Protein AF-A0A453E4U7-F1 (afdb_monomer_lite)

Organism: Aegilops tauschii subsp. strangulata (NCBI:txid200361)

Radius of gyration: 27.72 Å; chains: 1; bounding box: 58×84×69 Å

Foldseek 3Di:
DDDPPDQWDWDWDQDPVVRDIDIDIAGHPDPDDDADQLDWDDADQKIWRDRLQWWIWIWNSPDPHTHIDIFTDAPPRHHDPPVCVPNSNVAWDWDADPRWIKIKGQDCCADPVRAGKIWIWTQPDDPPVDSHIDTPDMDGPVRCCPDPVNVVVVVVPDDPPPDDDDDDDDDDDDDDDDDDD

pLDDT: mean 82.56, std 18.84, range [32.97, 98.5]

Secondary structure (DSSP, 8-state):
-BPTTSSEEEEEEEETTTTEEEEEEEE-S--SSPPP--EEEEETTEEEEEETTTEEEEE-SSSSSPPPEEEEPSTTTPPPTTTTTTTGGGTEEEEEETTEEEEEE-TT-B-TTS-BEEEEEEESS-TTT---EEEEEEEEHHHHHHSHHHHHHHHHSS-------------PPPP------

Structure (mmCIF, N/CA/C/O backbone):
data_AF-A0A453E4U7-F1
#
_entry.id   AF-A0A453E4U7-F1
#
loop_
_atom_site.group_PDB
_atom_site.id
_atom_site.type_symbol
_atom_site.label_atom_id
_atom_site.label_alt_id
_atom_site.label_comp_id
_atom_site.label_asym_id
_atom_site.label_entity_id
_atom_site.label_seq_id
_atom_site.pdbx_PDB_ins_code
_atom_site.Cartn_x
_atom_site.Cartn_y
_atom_site.Cartn_z
_atom_site.occupancy
_atom_site.B_iso_or_equiv
_atom_site.auth_seq_id
_atom_site.auth_comp_id
_atom_site.auth_asym_id
_atom_site.auth_atom_id
_atom_site.pdbx_PDB_model_num
ATOM 1 N N . GLN A 1 1 ? 13.905 -4.293 -7.514 1.00 67.50 1 GLN A N 1
ATOM 2 C CA . GLN A 1 1 ? 14.847 -4.349 -6.377 1.00 67.50 1 GLN A CA 1
ATOM 3 C C . GLN A 1 1 ? 15.686 -3.077 -6.357 1.00 67.50 1 GLN A C 1
ATOM 5 O O . GLN A 1 1 ? 16.273 -2.769 -7.389 1.00 67.50 1 GLN A O 1
ATOM 10 N N . PRO A 1 2 ? 15.716 -2.316 -5.252 1.00 67.75 2 PRO A N 1
ATOM 11 C CA . PRO A 1 2 ? 16.584 -1.143 -5.115 1.00 67.75 2 PRO A CA 1
ATOM 12 C C . PRO A 1 2 ? 18.066 -1.539 -5.116 1.00 67.75 2 PRO A C 1
ATOM 14 O O . PRO A 1 2 ? 18.415 -2.578 -4.555 1.00 67.75 2 PRO A O 1
ATOM 17 N N . VAL A 1 3 ? 18.933 -0.708 -5.698 1.00 65.56 3 VAL A N 1
ATOM 18 C CA . VAL A 1 3 ? 20.393 -0.866 -5.608 1.00 65.56 3 VAL A CA 1
ATOM 19 C C . VAL A 1 3 ? 20.892 -0.064 -4.404 1.00 65.56 3 VAL A C 1
ATOM 21 O O . VAL A 1 3 ? 20.623 1.131 -4.288 1.00 65.56 3 VAL A O 1
ATOM 24 N N . PHE A 1 4 ? 21.587 -0.720 -3.470 1.00 61.44 4 PHE A N 1
ATOM 25 C CA . PHE A 1 4 ? 22.035 -0.078 -2.230 1.00 61.44 4 PHE A CA 1
ATOM 26 C C . PHE A 1 4 ? 22.972 1.106 -2.523 1.00 61.44 4 PHE A C 1
ATOM 28 O O . PHE A 1 4 ? 23.940 0.960 -3.264 1.00 61.44 4 PHE A O 1
ATOM 35 N N . GLY A 1 5 ? 22.683 2.276 -1.941 1.00 62.59 5 GLY A N 1
ATOM 36 C CA . GLY A 1 5 ? 23.484 3.494 -2.130 1.00 62.59 5 GLY A CA 1
ATOM 37 C C . GLY A 1 5 ? 23.303 4.197 -3.483 1.00 62.59 5 GLY A C 1
ATOM 38 O O . GLY A 1 5 ? 24.090 5.081 -3.805 1.00 62.59 5 GLY A O 1
ATOM 39 N N . SER A 1 6 ? 22.290 3.825 -4.271 1.00 69.94 6 SER A N 1
ATOM 40 C CA . SER A 1 6 ? 22.009 4.398 -5.591 1.00 69.94 6 SER A CA 1
ATOM 41 C C . SER A 1 6 ? 20.571 4.917 -5.687 1.00 69.94 6 SER A C 1
ATOM 43 O O . SER A 1 6 ? 19.671 4.454 -4.988 1.00 69.94 6 SER A O 1
ATOM 45 N N . ASP A 1 7 ? 20.347 5.861 -6.600 1.00 78.94 7 ASP A N 1
ATOM 46 C CA . ASP A 1 7 ? 19.025 6.294 -7.056 1.00 78.94 7 ASP A CA 1
ATOM 47 C C . ASP A 1 7 ? 18.423 5.328 -8.091 1.00 78.94 7 ASP A C 1
ATOM 49 O O . ASP A 1 7 ? 17.488 5.701 -8.793 1.00 78.94 7 ASP A O 1
ATOM 53 N N . LYS A 1 8 ? 18.964 4.114 -8.248 1.00 84.50 8 LYS A N 1
ATOM 54 C CA . LYS A 1 8 ? 18.514 3.125 -9.232 1.00 84.50 8 LYS A CA 1
ATOM 55 C C . LYS A 1 8 ? 17.892 1.900 -8.580 1.00 84.50 8 LYS A C 1
ATOM 57 O O . LYS A 1 8 ? 18.242 1.475 -7.479 1.00 84.50 8 LYS A O 1
ATOM 62 N N . ALA A 1 9 ? 16.968 1.297 -9.310 1.00 87.50 9 ALA A N 1
ATOM 63 C CA . ALA A 1 9 ? 16.397 -0.003 -9.023 1.00 87.50 9 ALA A CA 1
ATOM 64 C C . ALA A 1 9 ? 16.375 -0.843 -10.300 1.00 87.50 9 ALA A C 1
ATOM 66 O O . ALA A 1 9 ? 16.361 -0.320 -11.411 1.00 87.50 9 ALA A O 1
ATOM 67 N N . VAL A 1 10 ? 16.341 -2.160 -10.133 1.00 88.69 10 VAL A N 1
ATOM 68 C CA . VAL A 1 10 ? 16.131 -3.105 -11.230 1.00 88.69 10 VAL A CA 1
ATOM 69 C C . VAL A 1 10 ? 14.681 -3.569 -11.212 1.00 88.69 10 VAL A C 1
ATOM 71 O O . VAL A 1 10 ? 14.207 -4.110 -10.205 1.00 88.69 10 VAL A O 1
ATOM 74 N N . LEU A 1 11 ? 13.977 -3.361 -12.320 1.00 90.69 11 LEU A N 1
ATOM 75 C CA . LEU A 1 11 ? 12.683 -3.968 -12.599 1.00 90.69 11 LEU A CA 1
ATOM 76 C C . LEU A 1 11 ? 12.914 -5.274 -13.366 1.00 90.69 11 LEU A C 1
ATOM 78 O O . LEU A 1 11 ? 13.467 -5.255 -14.465 1.00 90.69 11 LEU A O 1
ATOM 82 N N . LEU A 1 12 ? 12.495 -6.398 -12.783 1.00 90.25 12 LEU A N 1
ATOM 83 C CA . LEU A 1 12 ? 12.506 -7.701 -13.445 1.00 90.25 12 LEU A CA 1
ATOM 84 C C . LEU A 1 12 ? 11.133 -7.961 -14.063 1.00 90.25 12 LEU A C 1
ATOM 86 O O . LEU A 1 12 ? 10.115 -7.833 -13.381 1.00 90.25 12 LEU A O 1
ATOM 90 N N . ARG A 1 13 ? 11.116 -8.348 -15.339 1.00 89.06 13 ARG A N 1
ATOM 91 C CA . ARG A 1 13 ? 9.903 -8.708 -16.080 1.00 89.06 13 ARG A CA 1
ATOM 92 C C . ARG A 1 13 ? 10.122 -10.022 -16.803 1.00 89.06 13 ARG A C 1
ATOM 94 O O . ARG A 1 13 ? 11.119 -10.173 -17.498 1.00 89.06 13 ARG A O 1
ATOM 101 N N . PHE A 1 14 ? 9.187 -10.950 -16.678 1.00 88.56 14 PHE A N 1
ATOM 102 C CA . PHE A 1 14 ? 9.204 -12.143 -17.512 1.00 88.56 14 PHE A CA 1
ATOM 103 C C . PHE A 1 14 ? 8.645 -11.798 -18.896 1.00 88.56 14 PHE A C 1
ATOM 105 O O . PHE A 1 14 ? 7.530 -11.282 -18.996 1.00 88.56 14 PHE A O 1
ATOM 112 N N . SER A 1 15 ? 9.414 -12.054 -19.953 1.00 86.81 15 SER A N 1
ATOM 113 C CA . SER A 1 15 ? 8.964 -11.885 -21.334 1.00 86.81 15 SER A CA 1
ATOM 114 C C . SER A 1 15 ? 8.551 -13.234 -21.900 1.00 86.81 15 SER A C 1
ATOM 116 O O . SER A 1 15 ? 9.387 -14.102 -22.132 1.00 86.81 15 SER A O 1
ATOM 118 N N . SER A 1 16 ? 7.257 -13.402 -22.167 1.00 88.81 16 SER A N 1
ATOM 119 C CA . SER A 1 16 ? 6.733 -14.618 -22.793 1.00 88.81 16 SER A CA 1
ATOM 120 C C . SER A 1 16 ? 7.174 -14.784 -24.249 1.00 88.81 16 SER A C 1
ATOM 122 O O . SER A 1 16 ? 7.221 -15.910 -24.728 1.00 88.81 16 SER A O 1
ATOM 124 N N . GLN A 1 17 ? 7.525 -13.692 -24.942 1.00 90.25 17 GLN A N 1
ATOM 125 C CA . GLN A 1 17 ? 7.991 -13.733 -26.333 1.00 90.25 17 GLN A CA 1
ATOM 126 C C . GLN A 1 17 ? 9.348 -14.433 -26.464 1.00 90.25 17 GLN A C 1
ATOM 128 O O . GLN A 1 17 ? 9.559 -15.179 -27.414 1.00 90.25 17 GLN A O 1
ATOM 133 N N . VAL A 1 18 ? 10.261 -14.176 -25.523 1.00 89.94 18 VAL A N 1
ATOM 134 C CA . VAL A 1 18 ? 11.603 -14.785 -25.512 1.00 89.94 18 VAL A CA 1
ATOM 135 C C . VAL A 1 18 ? 11.735 -15.919 -24.492 1.00 89.94 18 VAL A C 1
ATOM 137 O O . VAL A 1 18 ? 12.689 -16.679 -24.559 1.00 89.94 18 VAL A O 1
ATOM 140 N N . GLY A 1 19 ? 10.776 -16.068 -23.572 1.00 93.25 19 GLY A N 1
ATOM 141 C CA . GLY A 1 19 ? 10.789 -17.097 -22.528 1.00 93.25 19 GLY A CA 1
ATOM 142 C C . GLY A 1 19 ? 11.758 -16.815 -21.374 1.00 93.25 19 GLY A C 1
ATOM 143 O O . GLY A 1 19 ? 12.103 -17.733 -20.635 1.00 93.25 19 GLY A O 1
ATOM 144 N N . GLU A 1 20 ? 12.196 -15.566 -21.201 1.00 94.31 20 GLU A N 1
ATOM 145 C CA . GLU A 1 20 ? 13.269 -15.191 -20.274 1.00 94.31 20 GLU A CA 1
ATOM 146 C C . GLU A 1 20 ? 12.886 -14.031 -19.347 1.00 94.31 20 GLU A C 1
ATOM 148 O O . GLU A 1 20 ? 12.003 -13.216 -19.633 1.00 94.31 20 GLU A O 1
ATOM 153 N N . TRP A 1 21 ? 13.596 -13.931 -18.220 1.00 92.62 21 TRP A N 1
ATOM 154 C CA . TRP A 1 21 ? 13.539 -12.767 -17.340 1.00 92.62 21 TRP A CA 1
ATOM 155 C C . TRP A 1 21 ? 14.403 -11.638 -17.898 1.00 92.62 21 TRP A C 1
ATOM 157 O O . TRP A 1 21 ? 15.624 -11.741 -17.967 1.00 92.62 21 TRP A O 1
ATOM 167 N N . VAL A 1 22 ? 13.767 -10.522 -18.229 1.00 90.62 22 VAL A N 1
ATOM 168 C CA . VAL A 1 22 ? 14.418 -9.303 -18.703 1.00 90.62 22 VAL A CA 1
ATOM 169 C C . VAL A 1 22 ? 14.551 -8.324 -17.542 1.00 90.62 22 VAL A C 1
ATOM 171 O O . VAL A 1 22 ? 13.592 -8.056 -16.813 1.00 90.62 22 VAL A O 1
ATOM 174 N N . SER A 1 23 ? 15.749 -7.768 -17.379 1.00 90.81 23 SER A N 1
ATOM 175 C CA . SER A 1 23 ? 16.041 -6.749 -16.371 1.00 90.81 23 SER A CA 1
ATOM 176 C C . SER A 1 23 ? 16.094 -5.366 -17.007 1.00 90.81 23 SER A C 1
ATOM 178 O O . SER A 1 23 ? 16.746 -5.177 -18.032 1.00 90.81 23 SER A O 1
ATOM 180 N N . LYS A 1 24 ? 15.451 -4.382 -16.376 1.00 89.12 24 LYS A N 1
ATOM 181 C CA . LYS A 1 24 ? 15.548 -2.972 -16.765 1.00 89.12 24 LYS A CA 1
ATOM 182 C C . LYS A 1 24 ? 15.955 -2.115 -15.571 1.00 89.12 24 LYS A C 1
ATOM 184 O O . LYS A 1 24 ? 15.354 -2.208 -14.502 1.00 89.12 24 LYS A O 1
ATOM 189 N N . SER A 1 25 ? 16.973 -1.279 -15.761 1.00 89.81 25 SER A N 1
ATOM 190 C CA . SER A 1 25 ? 17.350 -0.256 -14.784 1.00 89.81 25 SER A CA 1
ATOM 191 C C . SER A 1 25 ? 16.350 0.895 -14.839 1.00 89.81 25 SER A C 1
ATOM 193 O O . SER A 1 25 ? 16.016 1.373 -15.923 1.00 89.81 25 SER A O 1
ATOM 195 N N . VAL A 1 26 ? 15.861 1.320 -13.679 1.00 90.00 26 VAL A N 1
ATOM 196 C CA . VAL A 1 26 ? 14.892 2.408 -13.519 1.00 90.00 26 VAL A CA 1
ATOM 197 C C . VAL A 1 26 ? 15.332 3.331 -12.389 1.00 90.00 26 VAL A C 1
ATOM 199 O O . VAL A 1 26 ? 15.981 2.900 -11.433 1.00 90.00 26 VAL A O 1
ATOM 202 N N . THR A 1 27 ? 14.972 4.610 -12.475 1.00 89.06 27 THR A N 1
ATOM 203 C CA . THR A 1 27 ? 15.202 5.555 -11.376 1.00 89.06 27 THR A CA 1
ATOM 204 C C . THR A 1 27 ? 14.283 5.213 -10.206 1.00 89.06 27 THR A C 1
ATOM 206 O O . THR A 1 27 ? 13.077 5.039 -10.367 1.00 89.06 27 THR A O 1
ATOM 209 N N . TYR A 1 28 ? 14.864 5.097 -9.021 1.00 85.44 28 TYR A N 1
ATOM 210 C CA . TYR A 1 28 ? 14.214 4.719 -7.785 1.00 85.44 28 TYR A CA 1
ATOM 211 C C . TYR A 1 28 ? 13.849 5.967 -6.969 1.00 85.44 28 TYR A C 1
ATOM 213 O O . TYR A 1 28 ? 14.735 6.709 -6.546 1.00 85.44 28 TYR A O 1
ATOM 221 N N . PRO A 1 29 ? 12.555 6.211 -6.696 1.00 81.00 29 PRO A N 1
ATOM 222 C CA . PRO A 1 29 ? 12.095 7.467 -6.107 1.00 81.00 29 PRO A CA 1
ATOM 223 C C . PRO A 1 29 ? 12.327 7.557 -4.587 1.00 81.00 29 PRO A C 1
ATOM 225 O O . PRO A 1 29 ? 11.938 8.546 -3.963 1.00 81.00 29 PRO A O 1
ATOM 228 N N . LEU A 1 30 ? 12.910 6.528 -3.956 1.00 70.50 30 LEU A N 1
ATOM 229 C CA . LEU A 1 30 ? 13.085 6.446 -2.504 1.00 70.50 30 LEU A CA 1
ATOM 230 C C . LEU A 1 30 ? 14.570 6.470 -2.119 1.00 70.50 30 LEU A C 1
ATOM 232 O O . LEU A 1 30 ? 15.219 5.434 -2.065 1.00 70.50 30 LEU A O 1
ATOM 236 N N . LEU A 1 31 ? 15.088 7.650 -1.772 1.00 63.06 31 LEU A N 1
ATOM 237 C CA . LEU A 1 31 ? 16.463 7.813 -1.266 1.00 63.06 31 LEU A CA 1
ATOM 238 C C . LEU A 1 31 ? 16.570 7.724 0.270 1.00 63.06 31 LEU A C 1
ATOM 240 O O . LEU A 1 31 ? 17.667 7.694 0.814 1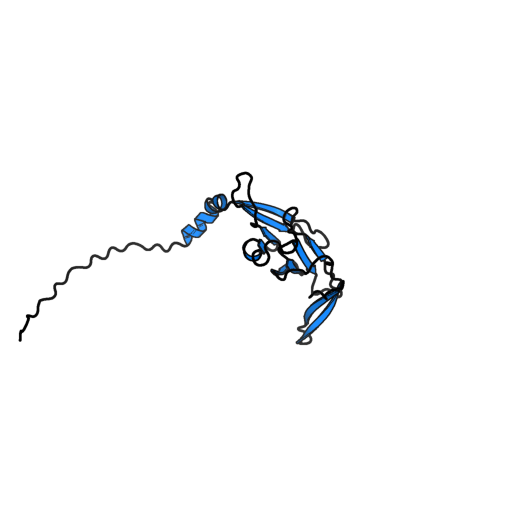.00 63.06 31 LEU A O 1
ATOM 244 N N . ALA A 1 32 ? 15.441 7.709 0.988 1.00 61.69 32 ALA A N 1
ATOM 245 C CA . ALA A 1 32 ? 15.424 7.976 2.430 1.00 61.69 32 ALA A CA 1
ATOM 246 C C . ALA A 1 32 ? 15.520 6.733 3.335 1.00 61.69 32 ALA A C 1
ATOM 248 O O . ALA A 1 32 ? 15.980 6.850 4.470 1.00 61.69 32 ALA A O 1
ATOM 249 N N . ARG A 1 33 ? 15.050 5.558 2.888 1.00 72.44 33 ARG A N 1
ATOM 250 C CA . ARG A 1 33 ? 15.114 4.300 3.656 1.00 72.44 33 ARG A CA 1
ATOM 251 C C . ARG A 1 33 ? 14.903 3.076 2.773 1.00 72.44 33 ARG A C 1
ATOM 253 O O . ARG A 1 33 ? 14.247 3.170 1.737 1.00 72.44 33 ARG A O 1
ATOM 260 N N . LEU A 1 34 ? 15.428 1.932 3.221 1.00 68.00 34 LEU A N 1
ATOM 261 C CA . LEU A 1 34 ? 15.100 0.626 2.647 1.00 68.00 34 LEU A CA 1
ATOM 262 C C . LEU A 1 34 ? 13.583 0.436 2.688 1.00 68.00 34 LEU A C 1
ATOM 264 O O . LEU A 1 34 ? 12.961 0.632 3.730 1.00 68.00 34 LEU A O 1
ATOM 268 N N . HIS A 1 35 ? 13.013 0.098 1.537 1.00 72.19 35 HIS A N 1
ATOM 269 C CA . HIS A 1 35 ? 11.598 -0.211 1.408 1.00 72.19 35 HIS A CA 1
ATOM 270 C C . HIS A 1 35 ? 11.358 -1.614 1.954 1.00 72.19 35 HIS A C 1
ATOM 272 O O . HIS A 1 35 ? 12.081 -2.550 1.590 1.00 72.19 35 HIS A O 1
ATOM 278 N N . ASN A 1 36 ? 10.383 -1.752 2.847 1.00 77.38 36 ASN A N 1
ATOM 279 C CA . ASN A 1 36 ? 9.995 -3.063 3.343 1.00 77.38 36 ASN A CA 1
ATOM 280 C C . ASN A 1 36 ? 9.383 -3.892 2.208 1.00 77.38 36 ASN A C 1
ATOM 282 O O . ASN A 1 36 ? 8.825 -3.366 1.245 1.00 77.38 36 ASN A O 1
ATOM 286 N N . HIS A 1 37 ? 9.526 -5.208 2.313 1.00 79.31 37 HIS A N 1
ATOM 287 C CA . HIS A 1 37 ? 8.984 -6.155 1.345 1.00 79.31 37 HIS A CA 1
ATOM 288 C C . HIS A 1 37 ? 7.640 -6.683 1.861 1.00 79.31 37 HIS A C 1
ATOM 290 O O . HIS A 1 37 ? 7.489 -7.886 2.047 1.00 79.31 37 HIS A O 1
ATOM 296 N N . ASP A 1 38 ? 6.687 -5.785 2.137 1.00 88.81 38 ASP A N 1
ATOM 297 C CA . ASP A 1 38 ? 5.407 -6.168 2.756 1.00 88.81 38 ASP A CA 1
ATOM 298 C C . ASP A 1 38 ? 4.419 -6.771 1.741 1.00 8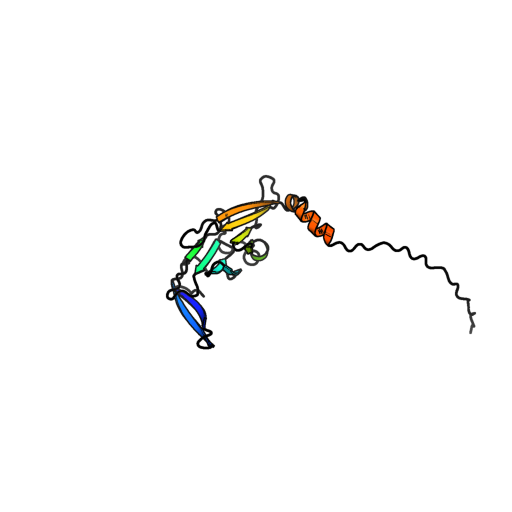8.81 38 ASP A C 1
ATOM 300 O O . ASP A 1 38 ? 3.404 -7.353 2.116 1.00 88.81 38 ASP A O 1
ATOM 304 N N . GLY A 1 39 ? 4.719 -6.663 0.445 1.00 91.00 39 GLY A N 1
ATOM 305 C CA . GLY A 1 39 ? 3.981 -7.338 -0.616 1.00 91.00 39 GLY A CA 1
ATOM 306 C C . GLY A 1 39 ? 4.010 -6.589 -1.941 1.00 91.00 39 GLY A C 1
ATOM 307 O O . GLY A 1 39 ? 4.585 -5.503 -2.064 1.00 91.00 39 GLY A O 1
ATOM 308 N N . VAL A 1 40 ? 3.373 -7.189 -2.947 1.00 94.06 40 VAL A N 1
ATOM 309 C CA . VAL A 1 40 ? 3.133 -6.572 -4.255 1.00 94.06 40 VAL A CA 1
ATOM 310 C C . VAL A 1 40 ? 1.693 -6.840 -4.671 1.00 94.06 40 VAL A C 1
ATOM 312 O O . VAL A 1 40 ? 1.243 -7.982 -4.599 1.00 94.06 40 VAL A O 1
ATOM 315 N N . VAL A 1 41 ? 0.985 -5.810 -5.132 1.00 95.38 41 VAL A N 1
ATOM 316 C CA . VAL A 1 41 ? -0.362 -5.949 -5.707 1.00 95.38 41 VAL A CA 1
ATOM 317 C C . VAL A 1 41 ? -0.405 -5.414 -7.136 1.00 95.38 41 VAL A C 1
ATOM 319 O O . VAL A 1 41 ? 0.354 -4.516 -7.501 1.00 95.38 41 VAL A O 1
ATOM 322 N N . SER A 1 42 ? -1.284 -5.984 -7.958 1.00 94.94 42 SER A N 1
ATOM 323 C CA . SER A 1 42 ? -1.561 -5.508 -9.315 1.00 94.94 42 SER A CA 1
ATOM 324 C C . SER A 1 42 ? -2.921 -4.825 -9.331 1.00 94.94 42 SER A C 1
ATOM 326 O O . SER A 1 42 ? -3.911 -5.407 -8.887 1.00 94.94 42 SER A O 1
ATOM 328 N N . CYS A 1 43 ? -2.968 -3.585 -9.806 1.00 94.75 43 CYS A N 1
ATOM 329 C CA . CYS A 1 43 ? -4.201 -2.812 -9.895 1.00 94.75 43 CYS A CA 1
ATOM 330 C C . CYS A 1 43 ? -4.074 -1.776 -11.007 1.00 94.75 43 CYS A C 1
ATOM 332 O O . CYS A 1 43 ? -3.064 -1.076 -11.080 1.00 94.75 43 CYS A O 1
ATOM 334 N N . TYR A 1 44 ? -5.109 -1.669 -11.845 1.00 91.69 44 TYR A N 1
ATOM 335 C CA . TYR A 1 44 ? -5.224 -0.641 -12.885 1.00 91.69 44 TYR A CA 1
ATOM 336 C C . TYR A 1 44 ? -4.010 -0.576 -13.836 1.00 91.69 44 TYR A C 1
ATOM 338 O O . TYR A 1 44 ? -3.430 0.479 -14.070 1.00 91.69 44 TYR A O 1
ATOM 346 N N . GLY A 1 45 ? -3.568 -1.739 -14.332 1.00 92.12 45 GLY A N 1
ATOM 347 C CA . GLY A 1 45 ? -2.424 -1.842 -15.250 1.00 92.12 45 GLY A CA 1
ATOM 348 C C . GLY A 1 45 ? -1.061 -1.550 -14.613 1.00 92.12 45 GLY A C 1
ATOM 349 O O . GLY A 1 45 ? -0.064 -1.457 -15.318 1.00 92.12 45 GLY A O 1
ATOM 350 N N . ARG A 1 46 ? -0.996 -1.410 -13.286 1.00 94.56 46 ARG A N 1
ATOM 351 C CA . ARG A 1 46 ? 0.223 -1.068 -12.552 1.00 94.56 46 ARG A CA 1
ATOM 352 C C . ARG A 1 46 ? 0.577 -2.127 -11.518 1.00 94.56 46 ARG A C 1
ATOM 354 O O . ARG A 1 46 ? -0.303 -2.759 -10.929 1.00 94.56 46 ARG A O 1
ATOM 361 N N . LEU A 1 47 ? 1.874 -2.264 -11.252 1.00 95.25 47 LEU A N 1
ATOM 362 C CA . LEU A 1 47 ? 2.375 -2.969 -10.072 1.00 95.25 47 LEU A CA 1
ATOM 363 C C . LEU A 1 47 ? 2.543 -1.990 -8.917 1.00 95.25 47 LEU A C 1
ATOM 365 O O . LEU A 1 47 ? 2.906 -0.833 -9.128 1.00 95.25 47 LEU A O 1
ATOM 369 N N . TRP A 1 48 ? 2.298 -2.468 -7.704 1.00 95.44 48 TRP A N 1
ATOM 370 C CA . TRP A 1 48 ? 2.358 -1.689 -6.474 1.00 95.44 48 TRP A CA 1
ATOM 371 C C . TRP A 1 48 ? 3.170 -2.453 -5.440 1.00 95.44 48 TRP A C 1
ATOM 373 O O . TRP A 1 48 ? 2.679 -3.411 -4.847 1.00 95.44 48 TRP A O 1
ATOM 383 N N . TRP A 1 49 ? 4.412 -2.037 -5.224 1.00 94.19 49 TRP A N 1
ATOM 384 C CA . TRP A 1 49 ? 5.238 -2.530 -4.129 1.00 94.19 49 TRP A CA 1
ATOM 385 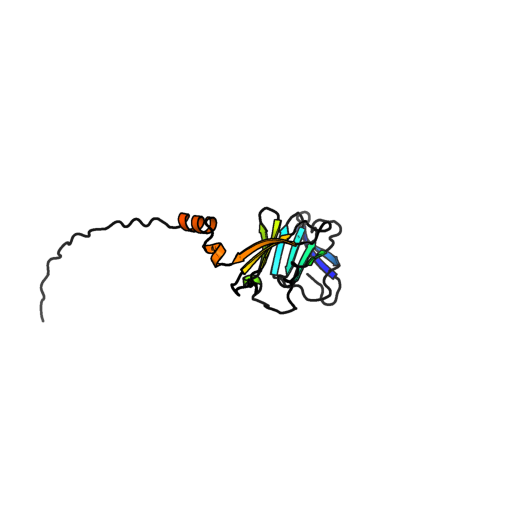C C . TRP A 1 49 ? 4.823 -1.819 -2.850 1.00 94.19 49 TRP A C 1
ATOM 387 O O . TRP A 1 49 ? 4.818 -0.587 -2.796 1.00 94.19 49 TRP A O 1
ATOM 397 N N . VAL A 1 50 ? 4.483 -2.596 -1.830 1.00 94.50 50 VAL A N 1
ATOM 398 C CA . VAL A 1 50 ? 3.897 -2.096 -0.588 1.00 94.50 50 VAL A CA 1
ATOM 399 C C . VAL A 1 50 ? 4.956 -2.029 0.503 1.00 94.50 50 VAL A C 1
ATOM 401 O O . VAL A 1 50 ? 5.648 -3.011 0.765 1.00 94.50 50 VAL A O 1
ATOM 404 N N . ASP A 1 51 ? 5.027 -0.878 1.166 1.00 93.12 51 ASP A N 1
ATOM 405 C CA . ASP A 1 51 ? 5.644 -0.719 2.475 1.00 93.12 51 ASP A CA 1
ATOM 406 C C . ASP A 1 51 ? 4.601 -0.124 3.435 1.00 93.12 51 ASP A C 1
ATOM 408 O O . ASP A 1 51 ? 4.307 1.081 3.441 1.00 93.12 51 ASP A O 1
ATOM 412 N N . LEU A 1 52 ? 4.047 -1.002 4.276 1.00 95.06 52 LEU A N 1
ATOM 413 C CA . LEU A 1 52 ? 2.954 -0.728 5.217 1.00 95.06 52 LEU A CA 1
ATOM 414 C C . LEU A 1 52 ? 3.333 0.307 6.281 1.00 95.06 52 LEU A C 1
ATOM 416 O O . LEU A 1 52 ? 2.477 0.780 7.038 1.00 95.06 52 LEU A O 1
ATOM 420 N N . SER A 1 53 ? 4.613 0.672 6.358 1.00 93.00 53 SER A N 1
ATOM 421 C CA . SER A 1 53 ? 5.081 1.680 7.292 1.00 93.00 53 SER A CA 1
ATOM 422 C C . SER A 1 53 ? 4.946 3.108 6.763 1.00 93.00 53 SER A C 1
ATOM 424 O O . SER A 1 53 ? 4.901 4.009 7.589 1.00 93.00 53 SER A O 1
ATOM 426 N N . TRP A 1 54 ? 4.894 3.385 5.451 1.00 91.69 54 TRP A N 1
ATOM 427 C CA . TRP A 1 54 ? 4.877 4.792 4.978 1.00 91.69 54 TRP A CA 1
ATOM 428 C C . TRP A 1 54 ? 4.498 5.070 3.528 1.00 91.69 54 TRP A C 1
ATOM 430 O O . TRP A 1 54 ? 4.131 6.214 3.233 1.00 91.69 54 TRP A O 1
ATOM 440 N N . SER A 1 55 ? 4.659 4.128 2.601 1.00 93.31 55 SER A N 1
ATOM 441 C CA . SER A 1 55 ? 4.398 4.416 1.191 1.00 93.31 55 SER A CA 1
ATOM 442 C C . SER A 1 55 ? 4.295 3.166 0.340 1.00 93.31 55 SER A C 1
ATOM 444 O O . SER A 1 55 ? 4.749 2.094 0.715 1.00 93.31 55 SER A O 1
ATOM 446 N N . LEU A 1 56 ? 3.749 3.354 -0.850 1.00 94.56 56 LEU A N 1
ATOM 447 C CA . LEU A 1 56 ? 3.798 2.408 -1.942 1.00 94.56 56 LEU A CA 1
ATOM 448 C C . LEU A 1 56 ? 4.705 2.975 -3.039 1.00 94.56 56 LEU A C 1
ATOM 450 O O . LEU A 1 56 ? 4.841 4.194 -3.197 1.00 94.56 56 LEU A O 1
ATOM 454 N N . VAL A 1 57 ? 5.292 2.086 -3.830 1.00 93.62 57 VAL A N 1
ATOM 455 C CA . VAL A 1 57 ? 5.941 2.426 -5.099 1.00 93.62 57 VAL A CA 1
ATOM 456 C C . VAL A 1 57 ? 5.159 1.761 -6.215 1.00 93.62 57 VAL A C 1
ATOM 458 O O . VAL A 1 57 ? 4.785 0.600 -6.088 1.00 93.62 57 VAL A O 1
ATOM 461 N N . THR A 1 58 ? 4.920 2.473 -7.311 1.00 94.75 58 THR A N 1
ATOM 462 C CA . THR A 1 58 ? 4.179 1.941 -8.453 1.00 94.75 58 THR A CA 1
ATOM 463 C C . THR A 1 58 ? 4.817 2.294 -9.785 1.00 94.75 58 THR A C 1
ATOM 465 O O . THR A 1 58 ? 5.461 3.331 -9.911 1.00 94.75 58 THR A O 1
ATOM 468 N N . CYS A 1 59 ? 4.628 1.443 -10.788 1.00 94.50 59 CYS A N 1
ATOM 469 C CA . CYS A 1 59 ? 4.848 1.780 -12.190 1.00 94.50 59 CYS A CA 1
ATOM 470 C C . CYS A 1 59 ? 3.910 0.971 -13.087 1.00 94.50 59 CYS A C 1
ATOM 472 O O . CYS A 1 59 ? 3.339 -0.037 -12.662 1.00 94.50 59 CYS A O 1
ATOM 474 N N . ASP A 1 60 ? 3.772 1.420 -14.333 1.00 93.62 60 ASP A N 1
ATOM 475 C CA . ASP A 1 60 ? 3.316 0.557 -15.419 1.00 93.62 60 ASP A CA 1
ATOM 476 C C . ASP A 1 60 ? 4.477 -0.389 -15.775 1.00 93.62 60 ASP A C 1
ATOM 478 O O . ASP A 1 60 ? 5.528 0.081 -16.229 1.00 93.62 60 ASP A O 1
ATOM 482 N N . PRO A 1 61 ? 4.346 -1.704 -15.526 1.00 90.75 61 PRO A N 1
ATOM 483 C CA . PRO A 1 61 ? 5.407 -2.643 -15.820 1.00 90.75 61 PRO A CA 1
ATOM 484 C C . PRO A 1 61 ? 5.538 -2.916 -17.317 1.00 90.75 61 PRO A C 1
ATOM 486 O O . PRO A 1 61 ? 6.519 -3.542 -17.677 1.00 90.75 61 PRO A O 1
ATOM 489 N N . PHE A 1 62 ? 4.612 -2.517 -18.188 1.00 87.38 62 PHE A N 1
ATOM 490 C CA . PHE A 1 62 ? 4.649 -2.798 -19.629 1.00 87.38 62 PHE A CA 1
ATOM 491 C C . PHE A 1 62 ? 5.084 -1.603 -20.474 1.00 87.38 62 PHE A C 1
ATOM 493 O O . PHE A 1 62 ? 5.449 -1.806 -21.628 1.00 87.38 62 PHE A O 1
ATOM 500 N N . ALA A 1 63 ? 5.137 -0.402 -19.897 1.00 90.81 63 ALA A N 1
ATOM 501 C CA . ALA A 1 63 ? 5.677 0.775 -20.565 1.00 90.81 63 ALA A CA 1
ATOM 502 C C . ALA A 1 63 ? 7.085 0.524 -21.139 1.00 90.81 63 ALA A C 1
ATOM 504 O O . ALA A 1 63 ? 7.918 -0.159 -20.524 1.00 90.81 63 ALA A O 1
ATOM 505 N N . ASP A 1 64 ? 7.364 1.128 -22.299 1.00 89.81 64 ASP A N 1
ATOM 506 C CA . ASP A 1 64 ? 8.702 1.119 -22.898 1.00 89.81 64 ASP A CA 1
ATOM 507 C C . ASP A 1 64 ? 9.715 1.737 -21.941 1.00 89.81 64 ASP A C 1
ATOM 509 O O . ASP A 1 64 ? 10.802 1.184 -21.762 1.00 89.81 64 ASP A O 1
ATOM 513 N N . ASP A 1 65 ? 9.327 2.817 -21.250 1.00 90.62 65 ASP A N 1
ATOM 514 C CA . ASP A 1 65 ? 10.084 3.437 -20.167 1.00 90.62 65 ASP A CA 1
ATOM 515 C C . ASP A 1 65 ? 9.314 3.489 -18.836 1.00 90.62 65 ASP A C 1
ATOM 517 O O . ASP A 1 65 ? 8.595 4.451 -18.561 1.00 90.62 65 ASP A O 1
ATOM 521 N N . PRO A 1 66 ? 9.428 2.443 -17.990 1.00 92.31 66 PRO A N 1
ATOM 522 C CA . PRO A 1 66 ? 8.737 2.392 -16.709 1.00 92.31 66 PRO A CA 1
ATOM 523 C C . PRO A 1 66 ? 9.246 3.461 -15.741 1.00 92.31 66 PRO A C 1
ATOM 525 O O . PRO A 1 66 ? 10.396 3.432 -15.298 1.00 92.31 66 PRO A O 1
ATOM 528 N N . VAL A 1 67 ? 8.347 4.355 -15.336 1.00 91.81 67 VAL A N 1
ATOM 529 C CA . VAL A 1 67 ? 8.616 5.371 -14.315 1.00 91.81 67 VAL A CA 1
ATOM 530 C C . VAL A 1 67 ? 8.084 4.894 -12.969 1.00 91.81 67 VAL A C 1
ATOM 532 O O . VAL A 1 67 ? 6.882 4.672 -12.810 1.00 91.81 67 VAL A O 1
ATOM 535 N N . LEU A 1 68 ? 8.975 4.749 -11.986 1.00 92.12 68 LEU A N 1
ATOM 536 C CA . LEU A 1 68 ? 8.587 4.466 -10.607 1.00 92.12 68 LEU A CA 1
ATOM 537 C C . LEU A 1 68 ? 8.082 5.745 -9.929 1.00 92.12 68 LEU A C 1
ATOM 539 O O . LEU A 1 68 ? 8.801 6.736 -9.811 1.00 92.12 68 LEU A O 1
ATOM 543 N N . THR A 1 69 ? 6.855 5.703 -9.427 1.00 92.44 69 THR A N 1
ATOM 544 C CA . THR A 1 69 ? 6.222 6.781 -8.665 1.00 92.44 69 THR A CA 1
ATOM 545 C C . THR A 1 69 ? 6.006 6.336 -7.228 1.00 92.44 69 THR A C 1
ATOM 547 O O . THR A 1 69 ? 5.519 5.238 -6.968 1.00 92.44 69 THR A O 1
ATOM 550 N N . ARG A 1 70 ? 6.357 7.199 -6.276 1.00 92.00 70 ARG A N 1
ATOM 551 C CA . ARG A 1 70 ? 6.035 6.990 -4.866 1.00 92.00 70 ARG A CA 1
ATOM 552 C C . ARG A 1 70 ? 4.646 7.542 -4.556 1.00 92.00 70 ARG A C 1
ATOM 554 O O . ARG A 1 70 ? 4.382 8.707 -4.831 1.00 92.00 70 ARG A O 1
ATOM 561 N N . VAL A 1 71 ? 3.833 6.755 -3.861 1.00 94.31 71 VAL A N 1
ATOM 562 C CA . VAL A 1 71 ? 2.550 7.170 -3.279 1.00 94.31 71 VAL A CA 1
ATOM 563 C C . VAL A 1 71 ? 2.661 7.072 -1.759 1.00 94.31 71 VAL A C 1
ATOM 565 O O . VAL A 1 71 ? 2.957 6.006 -1.223 1.00 94.31 71 VAL A O 1
ATOM 568 N N . LYS A 1 72 ? 2.503 8.186 -1.038 1.00 94.81 72 LYS A N 1
ATOM 569 C CA . LYS A 1 72 ? 2.528 8.177 0.437 1.00 94.81 72 LYS A CA 1
ATOM 570 C C . LYS A 1 72 ? 1.280 7.465 0.964 1.00 94.81 72 LYS A C 1
ATOM 572 O O . LYS A 1 72 ? 0.253 7.499 0.300 1.00 94.81 72 LYS A O 1
ATOM 577 N N . LEU A 1 73 ? 1.367 6.837 2.135 1.00 95.62 73 LEU A N 1
ATOM 578 C CA . LEU A 1 73 ? 0.176 6.388 2.868 1.00 95.62 73 LEU A CA 1
ATOM 579 C C . LEU A 1 73 ? -0.694 7.588 3.298 1.00 95.62 73 LEU A C 1
ATOM 581 O O . LEU A 1 73 ? -0.188 8.718 3.268 1.00 95.62 73 LEU A O 1
ATOM 585 N N . PRO A 1 74 ? -1.963 7.366 3.704 1.00 96.69 74 PRO A N 1
ATOM 586 C CA . PRO A 1 74 ? -2.826 8.440 4.181 1.00 96.69 74 PRO A CA 1
ATOM 587 C C . PRO A 1 74 ? -2.166 9.288 5.268 1.00 96.69 74 PRO A C 1
ATOM 589 O O . PRO A 1 74 ? -1.333 8.803 6.048 1.00 96.69 74 PRO A O 1
ATOM 592 N N . GLU A 1 75 ? -2.540 10.562 5.327 1.00 93.31 75 GLU A N 1
ATOM 593 C CA . GLU A 1 75 ? -1.983 11.497 6.299 1.00 93.31 75 GLU A CA 1
ATOM 594 C C . GLU A 1 75 ? -2.163 10.987 7.740 1.00 93.31 75 GLU A C 1
ATOM 596 O O . GLU A 1 75 ? -3.155 10.352 8.080 1.00 93.31 75 GLU A O 1
ATOM 601 N N . GLY A 1 76 ? -1.146 11.182 8.583 1.00 92.31 76 GLY A N 1
ATOM 602 C CA . GLY A 1 76 ? -1.149 10.708 9.972 1.00 92.31 76 GLY A CA 1
ATOM 603 C C . GLY A 1 76 ? -0.878 9.208 10.170 1.00 92.31 76 GLY A C 1
ATOM 604 O O . GLY A 1 76 ? -0.522 8.807 11.276 1.00 92.31 76 GLY A O 1
ATOM 605 N N . THR A 1 77 ? -0.949 8.378 9.123 1.00 94.25 77 THR A N 1
ATOM 606 C CA . THR A 1 77 ? -0.746 6.915 9.249 1.00 94.25 77 THR A CA 1
ATOM 607 C C . THR A 1 77 ? 0.712 6.474 9.057 1.00 94.25 77 THR A C 1
ATOM 609 O O . THR A 1 77 ? 1.099 5.361 9.438 1.00 94.25 77 THR A O 1
ATOM 612 N N . ALA A 1 78 ? 1.551 7.339 8.477 1.00 93.25 78 ALA A N 1
ATOM 613 C CA . ALA A 1 78 ? 2.952 7.042 8.208 1.00 93.25 78 ALA A CA 1
ATOM 614 C C . ALA A 1 78 ? 3.772 6.890 9.504 1.00 93.25 78 ALA A C 1
ATOM 616 O O . ALA A 1 78 ? 3.771 7.741 10.392 1.00 93.25 78 ALA A O 1
ATOM 617 N N . LEU A 1 79 ? 4.542 5.810 9.580 1.00 92.88 79 LEU A N 1
ATOM 618 C CA . LEU A 1 79 ? 5.393 5.444 10.702 1.00 92.88 79 LEU A CA 1
ATOM 619 C C . LEU A 1 79 ? 6.863 5.781 10.438 1.00 92.88 79 LEU A C 1
ATOM 621 O O . LEU A 1 79 ? 7.385 5.750 9.310 1.00 92.88 79 LEU A O 1
ATOM 625 N N . LYS A 1 80 ? 7.569 6.051 11.539 1.00 89.00 80 LYS A N 1
ATOM 626 C CA . LYS A 1 80 ? 9.030 6.173 11.550 1.00 89.00 80 LYS A CA 1
ATOM 627 C C . LYS A 1 80 ? 9.680 4.828 11.208 1.00 89.00 80 LYS A C 1
ATOM 629 O O . LYS A 1 80 ? 9.099 3.764 11.409 1.00 89.00 80 LYS A O 1
ATOM 634 N N . TYR A 1 81 ? 10.906 4.888 10.695 1.00 84.38 81 TYR A N 1
ATOM 635 C CA . TYR A 1 81 ? 11.674 3.701 10.325 1.00 84.38 81 TYR A CA 1
ATOM 636 C C . TYR A 1 81 ? 11.813 2.731 11.512 1.00 84.38 81 TYR A C 1
ATOM 638 O O . TYR A 1 81 ? 12.044 3.165 12.639 1.00 84.38 81 TYR A O 1
ATOM 646 N N . ARG A 1 82 ? 11.664 1.424 11.250 1.00 81.62 82 ARG A N 1
ATOM 647 C CA . ARG A 1 82 ? 11.719 0.322 12.236 1.00 81.62 82 ARG A CA 1
ATOM 648 C C . ARG A 1 82 ? 10.624 0.275 13.307 1.00 81.62 82 ARG A C 1
ATOM 650 O O . ARG A 1 82 ? 10.630 -0.648 14.118 1.00 81.62 82 ARG A O 1
ATOM 657 N N . VAL A 1 83 ? 9.644 1.178 13.295 1.00 87.62 83 VAL A N 1
ATOM 658 C CA . VAL A 1 83 ? 8.469 1.049 14.172 1.00 87.62 83 VAL A CA 1
ATOM 659 C C . VAL A 1 83 ? 7.619 -0.144 13.726 1.00 87.62 83 VAL A C 1
ATOM 661 O O . VAL A 1 83 ? 7.322 -0.273 12.543 1.00 87.62 83 VAL A O 1
ATOM 664 N N . ALA A 1 84 ? 7.227 -0.994 14.684 1.00 83.44 84 ALA A N 1
ATOM 665 C CA . ALA A 1 84 ? 6.397 -2.188 14.467 1.00 83.44 84 ALA A CA 1
ATOM 666 C C . ALA A 1 84 ? 6.940 -3.174 13.419 1.00 83.44 84 ALA A C 1
ATOM 668 O O . ALA A 1 84 ? 6.184 -3.935 12.817 1.00 83.44 84 ALA A O 1
ATOM 669 N N . TRP A 1 85 ? 8.259 -3.185 13.217 1.00 83.06 85 TRP A N 1
ATOM 670 C CA . TRP A 1 85 ? 8.908 -4.119 12.305 1.00 83.06 85 TRP A CA 1
ATOM 671 C C . TRP A 1 85 ? 8.530 -5.568 12.647 1.00 83.06 85 TRP A C 1
ATOM 673 O O . TRP A 1 85 ? 8.637 -5.980 13.801 1.00 83.06 85 TRP A O 1
ATOM 683 N N . GLY A 1 86 ? 8.078 -6.332 11.649 1.00 84.44 86 GLY A N 1
ATOM 684 C CA . GLY A 1 86 ? 7.617 -7.717 11.825 1.00 84.44 86 GLY A CA 1
ATOM 685 C C . GLY A 1 86 ? 6.231 -7.872 12.467 1.00 84.44 86 GLY A C 1
ATOM 686 O O . GLY A 1 86 ? 5.851 -8.986 12.823 1.00 84.44 86 GLY A O 1
ATOM 687 N N . LEU A 1 87 ? 5.495 -6.771 12.663 1.00 89.44 87 LEU A N 1
ATOM 688 C CA . LEU A 1 87 ? 4.118 -6.778 13.169 1.00 89.44 87 LEU A CA 1
ATOM 689 C C . LEU A 1 87 ? 3.133 -6.030 12.264 1.00 89.44 87 LEU A C 1
ATOM 691 O O . LEU A 1 87 ? 1.930 -6.092 12.519 1.00 89.44 87 LEU A O 1
ATOM 695 N N . LEU A 1 88 ? 3.610 -5.273 11.270 1.00 91.88 88 LEU A N 1
ATOM 696 C CA . LEU A 1 88 ? 2.746 -4.435 10.432 1.00 91.88 88 LEU A CA 1
ATOM 697 C C . LEU A 1 88 ? 1.774 -5.261 9.596 1.00 91.88 88 LEU A C 1
ATOM 699 O O . LEU A 1 88 ? 0.616 -4.886 9.511 1.00 91.88 88 LEU A O 1
ATOM 703 N N . ASP A 1 89 ? 2.200 -6.407 9.083 1.00 91.06 89 ASP A N 1
ATOM 704 C CA . ASP A 1 89 ? 1.369 -7.379 8.366 1.00 91.06 89 ASP A CA 1
ATOM 705 C C . ASP A 1 89 ? 0.169 -7.891 9.185 1.00 91.06 89 ASP A C 1
ATOM 707 O O . ASP A 1 89 ? -0.851 -8.282 8.624 1.00 91.06 89 ASP A O 1
ATOM 711 N N . LYS A 1 90 ? 0.253 -7.841 10.521 1.00 92.75 90 LYS A N 1
ATOM 712 C CA . LYS A 1 90 ? -0.843 -8.225 11.429 1.00 92.75 90 LYS A CA 1
ATOM 713 C C . LYS A 1 90 ? -1.854 -7.108 11.686 1.00 92.75 90 LYS A C 1
ATOM 715 O O . LYS A 1 90 ? -2.937 -7.383 12.191 1.00 92.75 90 LYS A O 1
ATOM 720 N N . HIS A 1 91 ? -1.491 -5.856 11.406 1.00 94.81 91 HIS A N 1
ATOM 721 C CA . HIS A 1 91 ? -2.291 -4.675 11.763 1.00 94.81 91 HIS A CA 1
ATOM 722 C C . HIS A 1 91 ? -2.634 -3.784 10.567 1.00 94.81 91 HIS A C 1
ATOM 724 O O . HIS A 1 91 ? -3.458 -2.878 10.679 1.00 94.81 91 HIS A O 1
ATOM 730 N N . ARG A 1 92 ? -1.967 -3.988 9.439 1.00 96.62 92 ARG A N 1
ATOM 731 C CA . ARG A 1 92 ? -2.099 -3.181 8.239 1.00 96.62 92 ARG A CA 1
ATOM 732 C C . ARG A 1 92 ? -2.092 -4.082 7.029 1.00 96.62 92 ARG A C 1
ATOM 734 O O . ARG A 1 92 ? -1.369 -5.073 6.993 1.00 96.62 92 ARG A O 1
ATOM 741 N N . CYS A 1 93 ? -2.841 -3.700 6.009 1.00 96.44 93 CYS A N 1
ATOM 742 C CA . CYS A 1 93 ? -2.720 -4.330 4.706 1.00 96.44 93 CYS A CA 1
ATOM 743 C C . CYS A 1 93 ? -3.035 -3.342 3.590 1.00 96.44 93 CYS A C 1
ATOM 745 O O . CYS A 1 93 ? -3.746 -2.355 3.779 1.00 96.44 93 CYS A O 1
ATOM 747 N N . VAL A 1 94 ? -2.490 -3.628 2.412 1.00 97.69 94 VAL A N 1
ATOM 748 C CA . VAL A 1 94 ? -2.915 -3.017 1.157 1.00 97.69 94 VAL A CA 1
ATOM 749 C C . VAL A 1 94 ? -3.456 -4.128 0.276 1.00 97.69 94 VAL A C 1
ATOM 751 O O . VAL A 1 94 ? -2.820 -5.170 0.129 1.00 97.69 94 VAL A O 1
ATOM 754 N N . GLY A 1 95 ? -4.618 -3.902 -0.323 1.00 97.00 95 GLY A N 1
ATOM 755 C CA . GLY A 1 95 ? -5.261 -4.871 -1.200 1.00 97.00 95 GLY A CA 1
ATOM 756 C C . GLY A 1 95 ? -6.134 -4.202 -2.248 1.00 97.00 95 GLY A C 1
ATOM 757 O O . GLY A 1 95 ? -6.316 -2.986 -2.249 1.00 97.00 95 GLY A O 1
ATOM 758 N N . VAL A 1 96 ? -6.684 -5.010 -3.149 1.00 96.94 96 VAL A N 1
ATOM 759 C CA . VAL A 1 96 ? -7.653 -4.556 -4.148 1.00 96.94 96 VAL A CA 1
ATOM 760 C C . VAL A 1 96 ? -9.016 -5.114 -3.777 1.00 96.94 96 VAL A C 1
ATOM 762 O O . VAL A 1 96 ? -9.165 -6.316 -3.572 1.00 96.94 96 VAL A O 1
ATOM 765 N N . SER A 1 97 ? -10.020 -4.249 -3.704 1.00 95.56 97 SER A N 1
ATOM 766 C CA . SER A 1 97 ? -11.417 -4.657 -3.544 1.00 95.56 97 SER A CA 1
ATOM 767 C C . SER A 1 97 ? -12.283 -3.815 -4.479 1.00 95.56 97 SER A C 1
ATOM 769 O O . SER A 1 97 ? -12.005 -2.637 -4.690 1.00 95.56 97 SER A O 1
ATOM 771 N N . ALA A 1 98 ? -13.289 -4.409 -5.123 1.00 94.38 98 ALA A N 1
ATOM 772 C CA . ALA A 1 98 ? -14.124 -3.728 -6.123 1.00 94.38 98 ALA A CA 1
ATOM 773 C C . ALA A 1 98 ? -13.319 -2.904 -7.167 1.00 94.38 98 ALA A C 1
ATOM 775 O O . ALA A 1 98 ? -13.707 -1.797 -7.530 1.00 94.38 98 ALA A O 1
ATOM 776 N N . GLY A 1 99 ? -12.151 -3.410 -7.592 1.00 93.62 99 GLY A N 1
ATOM 777 C CA . GLY A 1 99 ? -11.257 -2.734 -8.546 1.00 93.62 99 GLY A CA 1
ATOM 778 C C . GLY A 1 99 ? -10.517 -1.498 -8.012 1.00 93.62 99 GLY A C 1
ATOM 779 O O . GLY A 1 99 ? -9.864 -0.804 -8.789 1.00 93.62 99 GLY A O 1
ATOM 780 N N . LYS A 1 100 ? -10.607 -1.213 -6.709 1.00 94.94 100 LYS A N 1
ATOM 781 C CA . LYS A 1 100 ? -9.966 -0.069 -6.053 1.00 94.94 100 LYS A CA 1
ATOM 782 C C . LYS A 1 100 ? -8.884 -0.515 -5.085 1.00 94.94 100 LYS A C 1
ATOM 784 O O . LYS A 1 100 ? -9.076 -1.473 -4.328 1.00 94.94 100 LYS A O 1
ATOM 789 N N . LEU A 1 101 ? -7.768 0.209 -5.093 1.00 97.50 101 LEU A N 1
ATOM 790 C CA . LEU A 1 101 ? -6.686 0.012 -4.139 1.00 97.50 101 LEU A CA 1
ATOM 791 C C . LEU A 1 101 ? -7.101 0.546 -2.763 1.00 97.50 101 LEU A C 1
ATOM 793 O O . LEU A 1 101 ? -7.468 1.715 -2.629 1.00 97.50 101 LEU A O 1
ATOM 797 N N . ARG A 1 102 ? -7.025 -0.316 -1.749 1.00 98.00 102 ARG A N 1
ATOM 798 C CA . ARG A 1 102 ? -7.378 -0.007 -0.365 1.00 98.00 102 ARG A CA 1
ATOM 799 C C . ARG A 1 102 ? -6.208 -0.207 0.572 1.00 98.00 102 ARG A C 1
ATOM 801 O O . ARG A 1 102 ? -5.446 -1.158 0.412 1.00 98.00 102 ARG A O 1
ATOM 808 N N . PHE A 1 103 ? -6.122 0.657 1.571 1.00 98.06 103 PHE A N 1
ATOM 809 C CA . PHE A 1 103 ? -5.242 0.523 2.721 1.00 98.06 103 PHE A CA 1
ATOM 810 C C . PHE A 1 103 ? -6.093 0.392 3.981 1.00 98.06 103 PHE A C 1
ATOM 812 O O . PHE A 1 103 ? -6.965 1.220 4.235 1.00 98.06 103 PHE A O 1
ATOM 819 N N . VAL A 1 104 ? -5.842 -0.654 4.758 1.00 97.88 104 VAL A N 1
ATOM 820 C CA . VAL A 1 104 ? -6.495 -0.896 6.046 1.00 97.88 104 VAL A CA 1
ATOM 821 C C . VAL A 1 104 ? -5.467 -0.687 7.146 1.00 97.88 104 VAL A C 1
ATOM 823 O O . VAL A 1 104 ? -4.362 -1.228 7.054 1.00 97.88 104 VAL A O 1
ATOM 826 N N . ASP A 1 105 ? -5.830 0.060 8.187 1.00 97.44 105 ASP A N 1
ATOM 827 C CA . ASP A 1 105 ? -4.973 0.304 9.348 1.00 97.44 105 ASP A CA 1
ATOM 828 C C . ASP A 1 105 ? -5.727 0.136 10.668 1.00 97.44 105 ASP A C 1
ATOM 830 O O . ASP A 1 105 ? -6.738 0.790 10.930 1.00 97.44 105 ASP A O 1
ATOM 834 N N . MET A 1 106 ? -5.186 -0.717 11.534 1.00 95.88 106 MET A N 1
ATOM 835 C CA . MET A 1 106 ? -5.594 -0.839 12.935 1.00 95.88 106 MET A CA 1
ATOM 836 C C . MET A 1 106 ? -4.418 -0.620 13.904 1.00 95.88 106 MET A C 1
ATOM 838 O O . MET A 1 106 ? -4.558 -0.760 15.124 1.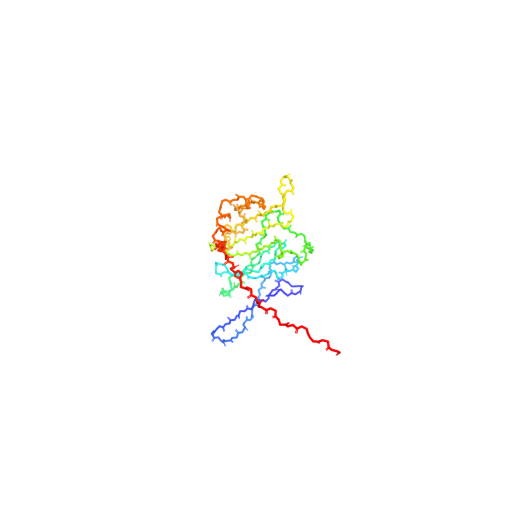00 95.88 106 MET A O 1
ATOM 842 N N . TYR A 1 107 ? -3.223 -0.295 13.398 1.00 94.81 107 TYR A N 1
ATOM 843 C CA . TYR A 1 107 ? -2.023 -0.170 14.218 1.00 94.81 107 TYR A CA 1
ATOM 844 C C . TYR A 1 107 ? -2.085 1.081 15.094 1.00 94.81 107 TYR A C 1
ATOM 846 O O . TYR A 1 107 ? -1.924 2.205 14.624 1.00 94.81 107 TYR A O 1
ATOM 854 N N . ARG A 1 108 ? -2.279 0.870 16.404 1.00 89.12 108 ARG A N 1
ATOM 855 C CA . ARG A 1 108 ? -2.465 1.943 17.400 1.00 89.12 108 ARG A CA 1
ATOM 856 C C . ARG A 1 108 ? -3.584 2.926 17.033 1.00 89.12 108 ARG A C 1
ATOM 858 O O . ARG A 1 108 ? -3.625 4.018 17.590 1.00 89.12 108 ARG A O 1
ATOM 865 N N . ASN A 1 109 ? -4.501 2.514 16.162 1.00 92.31 109 ASN A N 1
ATOM 866 C CA . ASN A 1 109 ? -5.666 3.302 15.821 1.00 92.31 109 ASN A CA 1
ATOM 867 C C . ASN A 1 109 ? -6.698 3.165 16.949 1.00 92.31 109 ASN A C 1
ATOM 869 O O . ASN A 1 109 ? -7.099 2.056 17.327 1.00 92.31 109 ASN A O 1
ATOM 873 N N . ARG A 1 110 ? -7.028 4.296 17.569 1.00 94.38 110 ARG A N 1
ATOM 874 C CA . ARG A 1 110 ? -7.852 4.384 18.771 1.00 94.38 110 ARG A CA 1
ATOM 875 C C . ARG A 1 110 ? -8.824 5.539 18.598 1.00 94.38 110 ARG A C 1
ATOM 877 O O . ARG A 1 110 ? -8.394 6.642 18.272 1.00 94.38 110 ARG A O 1
ATOM 884 N N . ASN A 1 111 ? -10.100 5.296 18.876 1.00 92.94 111 ASN A N 1
ATOM 885 C CA . ASN A 1 111 ? -11.091 6.367 18.895 1.00 92.94 111 ASN A CA 1
ATOM 886 C C . ASN A 1 111 ? -10.920 7.265 20.138 1.00 92.94 111 ASN A C 1
ATOM 888 O O . ASN A 1 111 ? -10.100 6.992 21.020 1.00 92.94 111 ASN A O 1
ATOM 892 N N . SER A 1 112 ? -11.744 8.311 20.251 1.00 91.44 112 SER A N 1
ATOM 893 C CA . SER A 1 112 ? -11.729 9.256 21.382 1.00 91.44 112 SER A CA 1
ATOM 894 C C . SER A 1 112 ? -11.892 8.595 22.757 1.00 91.44 112 SER A C 1
ATOM 896 O O . SER A 1 112 ? -11.426 9.132 23.757 1.00 91.44 112 SER A O 1
ATOM 898 N N . ASN A 1 113 ? -12.525 7.421 22.809 1.00 93.38 113 ASN A N 1
ATOM 899 C CA . ASN A 1 113 ? -12.783 6.669 24.037 1.00 93.38 113 ASN A CA 1
ATOM 900 C C . ASN A 1 113 ? -11.683 5.628 24.326 1.00 93.38 113 ASN A C 1
ATOM 902 O O . ASN A 1 113 ? -11.805 4.839 25.262 1.00 93.38 113 ASN A O 1
ATOM 906 N N . GLY A 1 114 ? -10.623 5.579 23.513 1.00 93.62 114 GLY A N 1
ATOM 907 C CA . GLY A 1 114 ? -9.520 4.628 23.651 1.00 93.62 114 GLY A CA 1
ATOM 908 C C . GLY A 1 114 ? -9.825 3.211 23.149 1.00 93.62 114 GLY A C 1
ATOM 909 O O . GLY A 1 114 ? -9.010 2.303 23.350 1.00 93.62 114 GLY A O 1
ATOM 910 N N . ALA A 1 115 ? -10.958 2.979 22.482 1.00 94.50 115 ALA A N 1
ATOM 911 C CA . ALA A 1 115 ? -11.267 1.686 21.874 1.00 94.50 115 ALA A CA 1
ATOM 912 C C . ALA A 1 115 ? -10.458 1.489 20.585 1.00 94.50 115 ALA A C 1
ATOM 914 O O . ALA A 1 115 ? -10.257 2.436 19.828 1.00 94.50 115 ALA A O 1
ATOM 915 N N . ALA A 1 116 ? -9.975 0.266 20.339 1.00 94.19 116 ALA A N 1
ATOM 916 C CA . ALA A 1 116 ? -9.267 -0.059 19.102 1.00 94.19 116 ALA A CA 1
ATOM 917 C C . ALA A 1 116 ? -10.208 0.064 17.895 1.00 94.19 116 ALA A C 1
ATOM 919 O O . ALA A 1 116 ? -11.344 -0.420 17.943 1.00 94.19 116 ALA A O 1
ATOM 920 N N . GLN A 1 117 ? -9.713 0.695 16.834 1.00 95.62 117 GLN A N 1
ATOM 921 C CA . GLN A 1 117 ? -10.474 0.998 15.629 1.00 95.62 117 GLN A CA 1
ATOM 922 C C . GLN A 1 117 ? -9.737 0.503 14.385 1.00 95.62 117 GLN A C 1
ATOM 924 O O . GLN A 1 117 ? -8.510 0.397 14.373 1.00 95.62 117 GLN A O 1
ATOM 929 N N . ILE A 1 118 ? -10.501 0.193 13.347 1.00 96.62 118 ILE A N 1
ATOM 930 C CA . ILE A 1 118 ? -10.017 -0.080 11.998 1.00 96.62 118 ILE A CA 1
ATOM 931 C C . ILE A 1 118 ? -10.396 1.122 11.138 1.00 96.62 118 ILE A C 1
ATOM 933 O O . ILE A 1 118 ? -11.547 1.553 11.184 1.00 96.62 118 ILE A O 1
ATOM 937 N N . SER A 1 119 ? -9.456 1.630 10.345 1.00 97.44 119 SER A N 1
ATOM 938 C CA . SER A 1 119 ? -9.732 2.582 9.269 1.00 97.44 119 SER A CA 1
ATOM 939 C C . SER A 1 119 ? -9.470 1.939 7.913 1.00 97.44 119 SER A C 1
ATOM 941 O O . SER A 1 119 ? -8.518 1.171 7.742 1.00 97.44 119 SER A O 1
ATOM 943 N N . VAL A 1 120 ? -10.338 2.236 6.949 1.00 98.00 120 VAL A N 1
ATOM 944 C CA . VAL A 1 120 ? -10.209 1.804 5.556 1.00 98.00 120 VAL A CA 1
ATOM 945 C C . VAL A 1 120 ? -10.120 3.040 4.683 1.00 98.00 120 VAL A C 1
ATOM 947 O O . VAL A 1 120 ? -11.001 3.898 4.693 1.00 98.00 120 VAL A O 1
ATOM 950 N N . TRP A 1 121 ? -9.053 3.102 3.903 1.00 98.50 121 TRP A N 1
ATOM 951 C CA . TRP A 1 121 ? -8.757 4.190 2.990 1.00 98.50 121 TRP A CA 1
ATOM 952 C C . TRP A 1 121 ? -8.764 3.658 1.569 1.00 98.50 121 TRP A C 1
ATOM 954 O O . TRP A 1 121 ? -8.184 2.606 1.297 1.00 98.50 121 TRP A O 1
ATOM 964 N N . THR A 1 122 ? -9.366 4.403 0.656 1.00 97.88 122 THR A N 1
ATOM 965 C CA . THR A 1 122 ? -9.368 4.107 -0.776 1.00 97.88 122 THR A CA 1
ATOM 966 C C . THR A 1 122 ? -8.546 5.156 -1.504 1.00 97.88 122 THR A C 1
ATOM 968 O O . THR A 1 122 ? -8.723 6.353 -1.282 1.00 97.88 122 THR A O 1
ATOM 971 N N . LEU A 1 123 ? -7.644 4.718 -2.381 1.00 97.19 123 LEU A N 1
ATOM 972 C CA . LEU A 1 123 ? -6.926 5.640 -3.256 1.00 97.19 123 LEU A CA 1
ATOM 973 C C . LEU A 1 123 ? -7.924 6.232 -4.268 1.00 97.19 123 LEU A C 1
ATOM 975 O O . LEU A 1 123 ? -8.618 5.478 -4.953 1.00 97.19 123 LEU A O 1
ATOM 979 N N . ALA A 1 124 ? -8.033 7.562 -4.314 1.00 93.94 124 ALA A N 1
ATOM 980 C CA . ALA A 1 124 ? -9.080 8.259 -5.066 1.00 93.94 124 ALA A CA 1
ATOM 981 C C . ALA A 1 124 ? -8.962 8.038 -6.581 1.00 93.94 124 ALA A C 1
ATOM 983 O O . ALA A 1 124 ? -9.957 7.783 -7.257 1.00 93.94 124 ALA A O 1
ATOM 984 N N . ASP A 1 125 ? -7.730 8.119 -7.079 1.00 92.44 125 ASP A N 1
ATOM 985 C CA . ASP A 1 125 ? -7.331 7.863 -8.459 1.00 92.44 125 ASP A CA 1
ATOM 986 C C . ASP A 1 125 ? -5.846 7.449 -8.466 1.00 92.44 125 ASP A C 1
ATOM 988 O O . ASP A 1 125 ? -5.194 7.403 -7.419 1.00 92.44 125 ASP A O 1
ATOM 992 N N . TYR A 1 126 ? -5.292 7.125 -9.626 1.00 90.81 126 TYR A N 1
ATOM 993 C CA . TYR A 1 126 ? -3.954 6.565 -9.765 1.00 90.81 126 TYR A CA 1
ATOM 994 C C . TYR A 1 126 ? -2.985 7.567 -10.410 1.00 90.81 126 TYR A C 1
ATOM 996 O O . TYR A 1 126 ? -3.399 8.431 -11.188 1.00 90.81 126 TYR A O 1
ATOM 1004 N N . PRO A 1 127 ? -1.667 7.451 -10.158 1.00 89.25 127 PRO A N 1
ATOM 1005 C CA . PRO A 1 127 ? -0.681 8.280 -10.837 1.00 89.25 127 PRO A CA 1
ATOM 1006 C C . PRO A 1 127 ? -0.812 8.203 -12.369 1.00 89.25 127 PRO A C 1
ATOM 1008 O O . PRO A 1 127 ? -1.104 7.126 -12.904 1.00 89.25 127 PRO A O 1
ATOM 1011 N N . PRO A 1 128 ? -0.548 9.302 -13.098 1.00 86.69 128 PRO A N 1
ATOM 1012 C CA . PRO A 1 128 ? -0.081 10.601 -12.599 1.00 86.69 128 PRO A CA 1
ATOM 1013 C C . PRO A 1 128 ? -1.199 11.533 -12.091 1.00 86.69 128 PRO A C 1
ATOM 1015 O O . PRO A 1 128 ? -0.890 12.644 -11.674 1.00 86.69 128 PRO A O 1
ATOM 1018 N N . TYR A 1 129 ? -2.467 11.114 -12.135 1.00 88.44 129 TYR A N 1
ATOM 1019 C CA . TYR A 1 129 ? -3.618 11.984 -11.867 1.00 88.44 129 TYR A CA 1
ATOM 1020 C C . TYR A 1 129 ? -3.801 12.294 -10.382 1.00 88.44 129 TYR A C 1
ATOM 1022 O O . TYR A 1 129 ? -4.053 13.440 -10.021 1.00 88.44 129 TYR A O 1
ATOM 1030 N N . SER A 1 130 ? -3.638 11.289 -9.519 1.00 90.50 130 SER A N 1
ATOM 1031 C CA . SER A 1 130 ? -3.712 11.476 -8.071 1.00 90.50 130 SER A CA 1
ATOM 1032 C C . SER A 1 130 ? -2.802 10.517 -7.312 1.00 90.50 130 SER A C 1
ATOM 1034 O O . SER A 1 130 ? -2.418 9.446 -7.788 1.00 90.50 130 SER A O 1
ATOM 1036 N N . THR A 1 131 ? -2.468 10.929 -6.094 1.00 93.00 131 THR A N 1
ATOM 1037 C CA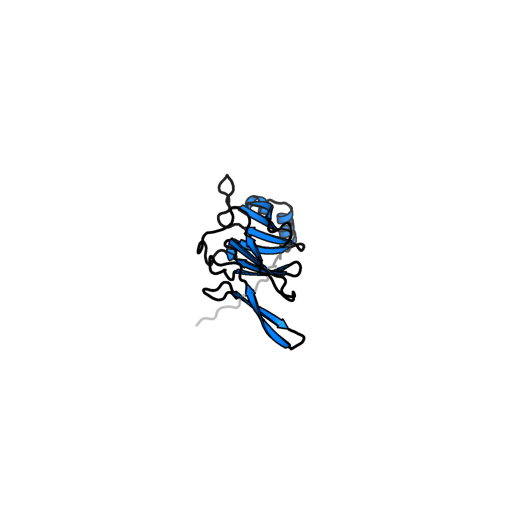 . THR A 1 131 ? -1.855 10.094 -5.057 1.00 93.00 131 THR A CA 1
ATOM 1038 C C . THR A 1 131 ? -2.615 10.203 -3.734 1.00 93.00 131 THR A C 1
ATOM 1040 O O . THR A 1 131 ? -2.057 9.893 -2.681 1.00 93.00 131 THR A O 1
ATOM 1043 N N . GLU A 1 132 ? -3.839 10.730 -3.769 1.00 95.25 132 GLU A N 1
ATOM 1044 C CA . GLU A 1 132 ? -4.623 11.050 -2.581 1.00 95.25 132 GLU A CA 1
ATOM 1045 C C . GLU A 1 132 ? -5.433 9.851 -2.097 1.00 95.25 132 GLU A C 1
ATOM 1047 O O . GLU A 1 132 ? -6.018 9.095 -2.877 1.00 95.25 132 GLU A O 1
ATOM 1052 N N . TRP A 1 133 ? -5.475 9.700 -0.776 1.00 97.69 133 TRP A N 1
ATOM 1053 C CA . TRP A 1 133 ? -6.282 8.699 -0.098 1.00 97.69 133 TRP A CA 1
ATOM 1054 C C . TRP A 1 133 ? -7.526 9.349 0.483 1.00 97.69 133 TRP A C 1
ATOM 1056 O O . TRP A 1 133 ? -7.437 10.362 1.171 1.00 97.69 133 TRP A O 1
ATOM 1066 N N . MET A 1 134 ? -8.667 8.708 0.269 1.00 97.50 134 MET A N 1
ATOM 1067 C CA . MET A 1 134 ? -9.942 9.084 0.861 1.00 97.50 134 MET A CA 1
ATOM 1068 C C . MET A 1 134 ? -10.300 8.087 1.951 1.00 97.50 134 MET A C 1
ATOM 1070 O O . MET A 1 134 ? -10.246 6.875 1.729 1.00 97.50 134 MET A O 1
ATOM 1074 N N . LEU A 1 135 ? -10.675 8.593 3.123 1.00 97.50 135 LEU A N 1
ATOM 1075 C CA . LEU A 1 135 ? -11.211 7.757 4.188 1.00 97.50 135 LEU A CA 1
ATOM 1076 C C . LEU A 1 135 ? -12.585 7.231 3.761 1.00 97.50 135 LEU A C 1
ATOM 1078 O O . LEU A 1 135 ? -13.486 8.016 3.473 1.00 97.50 135 LEU A O 1
ATOM 1082 N N . GLU A 1 136 ? -12.733 5.912 3.690 1.00 96.19 136 GLU A N 1
ATOM 1083 C CA . GLU A 1 136 ? -13.982 5.258 3.288 1.00 96.19 136 GLU A CA 1
ATOM 1084 C C . GLU A 1 136 ? -14.814 4.876 4.511 1.00 96.19 136 GLU A C 1
ATOM 1086 O O . GLU A 1 136 ? -16.020 5.112 4.534 1.00 96.19 136 GLU A O 1
ATOM 1091 N N . CYS A 1 137 ? -14.176 4.322 5.545 1.00 93.81 137 CYS A N 1
ATOM 1092 C CA . CYS A 1 137 ? -14.841 4.043 6.810 1.00 93.8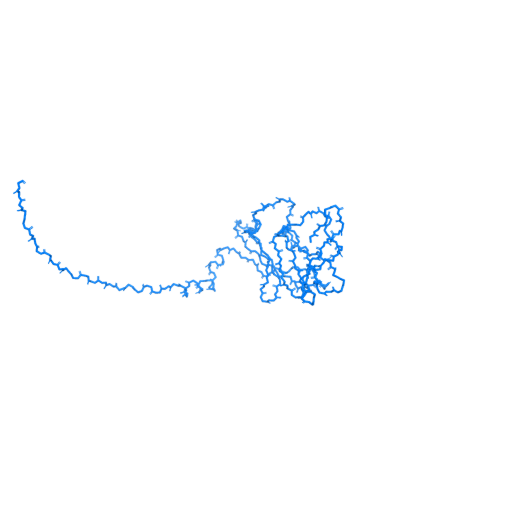1 137 CYS A CA 1
ATOM 1093 C C . CYS A 1 137 ? -13.862 3.960 7.982 1.00 93.81 137 CYS A C 1
ATOM 1095 O O . CYS A 1 137 ? -12.682 3.640 7.817 1.00 93.81 137 CYS A O 1
ATOM 1097 N N . GLU A 1 138 ? -14.394 4.188 9.181 1.00 96.00 138 GLU A N 1
ATOM 1098 C CA . GLU A 1 138 ? -13.748 3.821 10.434 1.00 96.00 138 GLU A CA 1
ATOM 1099 C C . GLU A 1 138 ? -14.758 3.146 11.352 1.00 96.00 138 GLU A C 1
ATOM 1101 O O . GLU A 1 138 ? -15.888 3.612 11.487 1.00 96.00 138 GLU A O 1
ATOM 1106 N N . ALA A 1 139 ? -14.354 2.056 11.996 1.00 95.75 139 ALA A N 1
ATOM 1107 C CA . ALA A 1 139 ? -15.222 1.322 12.906 1.00 95.75 139 ALA A CA 1
ATOM 1108 C C . ALA A 1 139 ? -14.411 0.587 13.972 1.00 95.75 139 ALA A C 1
ATOM 1110 O O . ALA A 1 139 ? -13.319 0.065 13.727 1.00 95.75 139 ALA A O 1
ATOM 1111 N N . THR A 1 140 ? -14.940 0.554 15.185 1.00 96.50 140 THR A N 1
ATOM 1112 C CA . THR A 1 140 ? -14.436 -0.284 16.269 1.00 96.50 140 THR A CA 1
ATOM 1113 C C . THR A 1 140 ? -14.878 -1.727 16.067 1.00 96.50 140 THR A C 1
ATOM 1115 O O . THR A 1 140 ? -15.881 -2.014 15.415 1.00 96.50 140 THR A O 1
ATOM 1118 N N . PHE A 1 141 ? -14.177 -2.666 16.700 1.00 92.44 141 PHE A N 1
ATOM 1119 C CA . PHE A 1 141 ? -14.603 -4.068 16.690 1.00 92.44 141 PHE A CA 1
ATOM 1120 C C . PHE A 1 141 ? -16.008 -4.262 17.275 1.00 92.44 141 PHE A C 1
ATOM 1122 O O . PHE A 1 141 ? -16.749 -5.116 16.805 1.00 92.44 141 PHE A O 1
ATOM 1129 N N . ALA A 1 142 ? -16.393 -3.464 18.276 1.00 92.81 142 ALA A N 1
ATOM 1130 C CA . ALA A 1 142 ? -17.731 -3.529 18.856 1.00 92.81 142 ALA A CA 1
ATOM 1131 C C . ALA A 1 142 ? -18.808 -3.099 17.849 1.00 92.81 142 ALA A C 1
ATOM 1133 O O . ALA A 1 142 ? -19.836 -3.762 17.749 1.00 92.81 142 ALA A O 1
ATOM 1134 N N . GLU A 1 143 ? -18.566 -2.029 17.089 1.00 94.12 143 GLU A N 1
ATOM 1135 C CA . GLU A 1 143 ? -19.473 -1.580 16.026 1.00 94.12 143 GLU A CA 1
ATOM 1136 C C . GLU A 1 143 ? -19.582 -2.631 14.919 1.00 94.12 143 GLU A C 1
ATOM 1138 O O . GLU A 1 143 ? -20.693 -3.022 14.580 1.00 94.12 143 GLU A O 1
ATOM 1143 N N . ILE A 1 144 ? -18.453 -3.174 14.444 1.00 91.75 144 ILE A N 1
ATOM 1144 C CA . ILE A 1 144 ? -18.435 -4.229 13.416 1.00 91.75 144 ILE A CA 1
ATOM 1145 C C . ILE A 1 144 ? -19.212 -5.468 13.880 1.00 91.75 144 ILE A C 1
ATOM 1147 O O . ILE A 1 144 ? -20.057 -5.974 13.150 1.00 91.75 144 ILE A O 1
ATOM 1151 N N . CYS A 1 145 ? -18.970 -5.950 15.103 1.00 90.12 145 CYS A N 1
ATOM 1152 C CA . CYS A 1 145 ? -19.651 -7.134 15.637 1.00 90.12 145 CYS A CA 1
ATOM 1153 C C . CYS A 1 145 ? -21.158 -6.922 15.854 1.00 90.12 145 CYS A C 1
ATOM 1155 O O . CYS A 1 145 ? -21.929 -7.884 15.809 1.00 90.12 145 CYS A O 1
ATOM 1157 N N . ASN A 1 146 ? -21.572 -5.684 16.134 1.00 92.44 146 ASN A N 1
ATOM 1158 C CA . ASN A 1 146 ? -22.975 -5.332 16.332 1.00 92.44 146 ASN A CA 1
ATOM 1159 C C . ASN A 1 146 ? -23.700 -5.000 15.022 1.00 92.44 146 ASN A C 1
ATOM 1161 O O . ASN A 1 146 ? -24.931 -4.949 15.031 1.00 92.44 146 ASN A O 1
ATOM 1165 N N . ASP A 1 147 ? -22.971 -4.808 13.921 1.00 90.81 147 ASP A N 1
ATOM 1166 C CA . ASP A 1 147 ? -23.552 -4.522 12.617 1.00 90.81 147 ASP A CA 1
ATOM 1167 C C . ASP A 1 147 ? -24.411 -5.696 12.117 1.00 90.81 147 ASP A C 1
ATOM 1169 O O . ASP A 1 147 ? -24.044 -6.873 12.227 1.00 90.81 147 ASP A O 1
ATOM 1173 N N . ALA A 1 148 ? -25.586 -5.374 11.573 1.00 87.94 148 ALA A N 1
ATOM 1174 C CA . ALA A 1 148 ? -26.546 -6.372 11.113 1.00 87.94 148 ALA A CA 1
ATOM 1175 C C . ALA A 1 148 ? -25.956 -7.264 10.011 1.00 87.94 148 ALA A C 1
ATOM 1177 O O . ALA A 1 148 ? -26.133 -8.483 10.053 1.00 87.94 148 ALA A O 1
ATOM 1178 N N . THR A 1 149 ? -25.184 -6.682 9.089 1.00 86.31 149 THR A N 1
ATOM 1179 C CA . THR A 1 149 ? -24.594 -7.411 7.958 1.00 86.31 149 THR A CA 1
ATOM 1180 C C . THR A 1 149 ? -23.556 -8.427 8.426 1.00 86.31 149 THR A C 1
ATOM 1182 O O . THR A 1 149 ? -23.519 -9.551 7.926 1.00 86.31 149 THR A O 1
ATOM 1185 N N . TYR A 1 150 ? -22.767 -8.089 9.453 1.00 79.25 150 TYR A N 1
ATOM 1186 C CA . TYR A 1 150 ? -21.818 -9.022 10.058 1.00 79.25 150 TYR A CA 1
ATOM 1187 C C . TYR A 1 150 ? -22.555 -10.186 10.731 1.00 79.25 150 TYR A C 1
ATOM 1189 O O . TYR A 1 150 ? -22.217 -11.350 10.525 1.00 79.25 150 TYR A O 1
ATOM 1197 N N . ARG A 1 151 ? -23.619 -9.900 11.492 1.00 80.12 151 ARG A N 1
ATOM 1198 C CA . ARG A 1 151 ? -24.398 -10.929 12.205 1.00 80.12 151 ARG A CA 1
ATOM 1199 C C . ARG A 1 151 ? -25.145 -11.887 11.279 1.00 80.12 151 ARG A C 1
ATOM 1201 O O . ARG A 1 151 ? -25.338 -13.050 11.650 1.00 80.12 151 ARG A O 1
ATOM 1208 N N . GLU A 1 152 ? -25.563 -11.428 10.106 1.00 78.31 152 GLU A N 1
ATOM 1209 C CA . GLU A 1 152 ? -26.215 -12.269 9.099 1.00 78.31 152 GLU A CA 1
ATOM 1210 C C . GLU A 1 152 ? -25.262 -13.338 8.554 1.00 78.31 152 GLU A C 1
ATOM 1212 O O . GLU A 1 152 ? -25.638 -14.511 8.511 1.00 78.31 152 GLU A O 1
ATOM 1217 N N . VAL A 1 153 ? -24.002 -12.985 8.272 1.00 73.69 153 VAL A N 1
ATOM 1218 C CA . VAL A 1 153 ? -22.975 -13.933 7.796 1.00 73.69 153 VAL A CA 1
ATOM 1219 C C . VAL A 1 153 ? -22.784 -15.097 8.782 1.00 73.69 153 VAL A C 1
ATOM 1221 O O . VAL A 1 153 ? -22.859 -16.261 8.391 1.00 73.69 153 VAL A O 1
ATOM 1224 N N . PHE A 1 154 ? -22.663 -14.817 10.086 1.00 61.88 154 PHE A N 1
ATOM 1225 C CA . PHE A 1 154 ? -22.504 -15.870 11.109 1.00 61.88 154 PHE A CA 1
ATOM 1226 C C . PHE A 1 154 ? -23.798 -16.621 11.453 1.00 61.88 154 PHE A C 1
ATOM 1228 O O . PHE A 1 154 ? -23.755 -17.669 12.106 1.00 61.88 154 PHE A O 1
ATOM 1235 N N . SER A 1 155 ? -24.956 -16.102 11.041 1.00 59.34 155 SER A N 1
ATOM 1236 C CA . SER A 1 155 ? -26.242 -16.787 11.213 1.00 59.34 155 SER A CA 1
ATOM 1237 C C . SER A 1 155 ? -26.495 -17.815 10.108 1.00 59.34 155 SER A C 1
ATOM 1239 O O . SER A 1 155 ? -27.181 -18.808 10.355 1.00 59.34 155 SER A O 1
ATOM 1241 N N . VAL A 1 156 ? -25.909 -17.618 8.921 1.00 59.22 156 VAL A N 1
ATOM 1242 C CA . VAL A 1 156 ? -25.988 -18.555 7.787 1.00 59.22 156 VAL A CA 1
ATOM 1243 C C . VAL A 1 156 ? -25.055 -19.759 7.976 1.00 59.22 156 VAL A C 1
ATOM 1245 O O . VAL A 1 156 ? -25.399 -20.867 7.571 1.00 59.22 156 VAL A O 1
ATOM 1248 N N . GLU A 1 157 ? -23.914 -19.586 8.649 1.00 54.00 157 GLU A N 1
ATOM 1249 C CA . GLU A 1 157 ? -22.892 -20.637 8.790 1.00 54.00 157 GLU A CA 1
ATOM 1250 C C . GLU A 1 157 ? -23.084 -21.600 9.972 1.00 54.00 157 GLU A C 1
ATOM 1252 O O . GLU A 1 157 ? -22.341 -22.575 10.078 1.00 54.00 157 GLU A O 1
ATOM 1257 N N . ARG A 1 158 ? -24.071 -21.409 10.862 1.00 45.69 158 ARG A N 1
ATOM 1258 C CA . ARG A 1 158 ? -24.360 -22.427 11.891 1.00 45.69 158 ARG A CA 1
ATOM 1259 C C . ARG A 1 158 ? -25.036 -23.640 11.243 1.00 45.69 158 ARG A C 1
ATOM 1261 O O . ARG A 1 158 ? -26.198 -23.521 10.840 1.00 45.69 158 ARG A O 1
ATOM 1268 N N . PRO A 1 159 ? -24.423 -24.842 11.238 1.00 47.88 159 PRO A N 1
ATOM 1269 C CA . PRO A 1 159 ? -25.174 -26.048 10.941 1.00 47.88 159 PRO A CA 1
ATOM 1270 C C . PRO A 1 159 ? -26.257 -26.173 12.011 1.00 47.88 159 PRO A C 1
ATOM 1272 O O . PRO A 1 159 ? -25.968 -26.152 13.213 1.00 47.88 159 PRO A O 1
ATOM 1275 N N . LYS A 1 160 ? -27.516 -26.300 11.589 1.00 50.03 160 LYS A N 1
ATOM 1276 C CA . LYS A 1 160 ? -28.596 -26.722 12.480 1.00 50.03 160 LYS A CA 1
ATOM 1277 C C . LYS A 1 160 ? -28.291 -28.155 12.916 1.00 50.03 160 LYS A C 1
ATOM 1279 O O . LYS A 1 160 ? -28.781 -29.099 12.308 1.00 50.03 160 LYS A O 1
ATOM 1284 N N . HIS A 1 161 ? -27.498 -28.342 13.967 1.00 41.91 161 HIS A N 1
ATOM 1285 C CA . HIS A 1 161 ? -27.525 -29.601 14.698 1.00 41.91 161 HIS A CA 1
ATOM 1286 C C . HIS A 1 161 ? -28.880 -29.674 15.402 1.00 41.91 161 HIS A C 1
ATOM 1288 O O . HIS A 1 161 ? -29.066 -29.203 16.525 1.00 41.91 161 HIS A O 1
ATOM 1294 N N . SER A 1 162 ? -29.863 -30.217 14.686 1.00 40.59 162 SER A N 1
ATOM 1295 C CA . SER A 1 162 ? -31.115 -30.680 15.256 1.00 40.59 162 SER A CA 1
ATOM 1296 C C . SER A 1 162 ? -30.781 -31.706 16.335 1.00 40.59 162 SER A C 1
ATOM 1298 O O . SER A 1 162 ? -30.207 -32.755 16.041 1.00 40.59 162 SER A O 1
ATOM 1300 N N . ARG A 1 163 ? -31.131 -31.396 17.587 1.00 44.94 163 ARG A N 1
ATOM 1301 C CA . ARG A 1 163 ? -31.192 -32.387 18.664 1.00 44.94 163 ARG A CA 1
ATOM 1302 C C . ARG A 1 163 ? -32.182 -33.469 18.244 1.00 44.94 163 ARG A C 1
ATOM 1304 O O . ARG A 1 163 ? -33.387 -33.263 18.342 1.00 44.94 163 ARG A O 1
ATOM 1311 N N . LEU A 1 164 ? -31.676 -34.609 17.794 1.00 34.44 164 LEU A N 1
ATOM 1312 C CA . LEU A 1 164 ? -32.426 -35.852 17.835 1.00 34.44 164 LEU A CA 1
ATOM 1313 C C . LEU A 1 164 ? -32.142 -36.482 19.196 1.00 34.44 164 LEU A C 1
ATOM 1315 O O . LEU A 1 164 ? -31.022 -36.877 19.508 1.00 34.44 164 LEU A O 1
ATOM 1319 N N . SER A 1 165 ? -33.165 -36.479 20.040 1.00 38.03 165 SER A N 1
ATOM 1320 C CA . SER A 1 165 ? -33.233 -37.284 21.248 1.00 38.03 165 SER A CA 1
ATOM 1321 C C . SER A 1 165 ? -33.262 -38.762 20.855 1.00 38.03 165 SER A C 1
ATOM 1323 O O . SER A 1 165 ? -34.311 -39.269 20.459 1.00 38.03 165 SER A O 1
ATOM 1325 N N . GLU A 1 166 ? -32.137 -39.462 20.968 1.00 35.06 166 GLU A N 1
ATOM 1326 C CA . GLU A 1 166 ? -32.140 -40.924 20.961 1.00 35.06 166 GLU A CA 1
ATOM 1327 C C . GLU A 1 166 ? -32.471 -41.437 22.366 1.00 35.06 166 GLU A C 1
ATOM 1329 O O . GLU A 1 166 ? -31.661 -41.391 23.290 1.00 35.06 166 GLU A O 1
ATOM 1334 N N . GLN A 1 167 ? -33.698 -41.937 22.521 1.00 40.59 167 GLN A N 1
ATOM 1335 C CA . GLN A 1 167 ? -34.026 -42.904 23.562 1.00 40.59 167 GLN A CA 1
ATOM 1336 C C . GLN A 1 167 ? -33.299 -44.211 23.226 1.00 40.59 167 GLN A C 1
ATOM 1338 O O . GLN A 1 167 ? -33.708 -44.928 22.315 1.00 40.59 167 GLN A O 1
ATOM 1343 N N . GLN A 1 168 ? -32.235 -44.549 23.954 1.00 36.19 168 GLN A N 1
ATOM 1344 C CA . GLN A 1 168 ? -31.687 -45.904 23.916 1.00 36.19 168 GLN A CA 1
ATOM 1345 C C . GLN A 1 168 ? -32.364 -46.768 24.979 1.00 36.19 168 GLN A C 1
ATOM 1347 O O . GLN A 1 168 ? -32.134 -46.652 26.182 1.00 36.19 168 GLN A O 1
ATOM 1352 N N . THR A 1 169 ? -33.237 -47.643 24.484 1.00 32.97 169 THR A N 1
ATOM 1353 C CA . THR A 1 169 ? -33.857 -48.755 25.195 1.00 32.97 169 THR A CA 1
ATOM 1354 C C . THR A 1 169 ? -32.795 -49.688 25.779 1.00 32.97 169 THR A C 1
ATOM 1356 O O . THR A 1 169 ? -31.953 -50.239 25.071 1.00 32.97 169 THR A O 1
ATOM 1359 N N . ILE A 1 170 ? -32.894 -49.901 27.088 1.00 39.94 170 ILE A N 1
ATOM 1360 C CA . ILE A 1 170 ? -32.149 -50.883 27.874 1.00 39.94 170 ILE A CA 1
ATOM 1361 C C . ILE A 1 170 ? -32.365 -52.285 27.278 1.00 39.94 170 ILE A C 1
ATOM 1363 O O . ILE A 1 170 ? -33.493 -52.776 27.232 1.00 39.94 170 ILE A O 1
ATOM 1367 N N . ARG A 1 171 ? -31.287 -52.972 26.883 1.00 38.47 171 ARG A N 1
ATOM 1368 C CA . ARG A 1 171 ? -31.280 -54.439 26.771 1.00 38.47 171 ARG A CA 1
ATOM 1369 C C . ARG A 1 171 ? -30.349 -55.018 27.828 1.00 38.47 171 ARG A C 1
ATOM 1371 O O . ARG A 1 171 ? -29.131 -54.887 27.751 1.00 38.47 171 ARG A O 1
ATOM 1378 N N . HIS A 1 172 ? -30.965 -55.662 28.814 1.00 36.12 172 HIS A N 1
ATOM 1379 C CA . HIS A 1 172 ? -30.308 -56.486 29.819 1.00 36.12 172 HIS A CA 1
ATOM 1380 C C . HIS A 1 172 ? -29.453 -57.583 29.165 1.00 36.12 172 HIS A C 1
ATOM 1382 O O . HIS A 1 172 ? -29.937 -58.354 28.336 1.00 36.12 172 HIS A O 1
ATOM 1388 N N . ARG A 1 173 ? -28.189 -57.685 29.588 1.00 36.19 173 ARG A N 1
ATOM 1389 C CA . ARG A 1 173 ? -27.336 -58.867 29.390 1.00 36.19 173 ARG A CA 1
ATOM 1390 C C . ARG A 1 173 ? -27.546 -59.817 30.578 1.00 36.19 173 ARG A C 1
ATOM 1392 O O . ARG A 1 173 ? -27.481 -59.340 31.711 1.00 36.19 173 ARG A O 1
ATOM 1399 N N . PRO A 1 174 ? -27.758 -61.128 30.379 1.00 39.28 174 PRO A N 1
ATOM 1400 C CA . PRO A 1 174 ? -27.780 -62.065 31.492 1.00 39.28 174 PRO A CA 1
ATOM 1401 C C . PRO A 1 174 ? -26.355 -62.404 31.957 1.00 39.28 174 PRO A C 1
ATOM 1403 O O . PRO A 1 174 ? -25.445 -62.610 31.152 1.00 39.28 174 PRO A O 1
ATOM 1406 N N . ASN A 1 175 ? -26.200 -62.450 33.281 1.00 38.97 175 ASN A N 1
ATOM 1407 C CA . ASN A 1 175 ? -25.018 -62.885 34.024 1.00 38.97 175 ASN A CA 1
ATOM 1408 C C . ASN A 1 175 ? -24.587 -64.310 33.643 1.00 38.97 175 ASN A C 1
ATOM 1410 O O . ASN A 1 175 ? -25.427 -65.202 33.517 1.00 38.97 175 ASN A O 1
ATOM 1414 N N . ARG A 1 176 ? -23.272 -64.553 33.578 1.00 38.91 176 ARG A N 1
ATOM 1415 C CA . ARG A 1 176 ? -22.685 -65.903 33.614 1.00 38.91 176 ARG A CA 1
ATOM 1416 C C . ARG A 1 176 ? -21.809 -66.021 34.869 1.00 38.91 176 ARG A C 1
ATOM 1418 O O . ARG A 1 176 ? -21.090 -65.066 35.157 1.00 38.91 176 ARG A O 1
ATOM 1425 N N . PRO A 1 177 ? -21.896 -67.122 35.639 1.00 45.78 177 PRO A N 1
ATOM 1426 C CA . PRO A 1 177 ? -21.427 -67.136 37.015 1.00 45.78 177 PRO A CA 1
ATOM 1427 C C . PRO A 1 177 ? -19.934 -67.440 37.133 1.00 45.78 177 PRO A C 1
ATOM 1429 O O . PRO A 1 177 ? -19.334 -68.119 36.297 1.00 45.78 177 PRO A O 1
ATOM 1432 N N . SER A 1 178 ? -19.385 -66.943 38.235 1.00 41.84 178 SER A N 1
ATOM 1433 C CA . SER A 1 178 ? -18.046 -67.167 38.759 1.00 41.84 178 SER A CA 1
ATOM 1434 C C . SER A 1 178 ? -17.734 -68.655 38.939 1.00 41.84 178 SER A C 1
ATOM 1436 O O . SER A 1 178 ? -18.556 -69.413 39.457 1.00 41.84 178 SER A O 1
ATOM 1438 N N . ARG A 1 179 ? -16.507 -69.057 38.601 1.00 40.47 179 ARG A N 1
ATOM 1439 C CA . ARG A 1 179 ? -15.865 -70.235 39.190 1.00 40.47 179 ARG A CA 1
ATOM 1440 C C . ARG A 1 179 ? -14.535 -69.820 39.803 1.00 40.47 179 ARG A C 1
ATOM 1442 O O . ARG A 1 179 ? -13.649 -69.340 39.106 1.00 40.47 179 ARG A O 1
ATOM 1449 N N . SER A 1 180 ? -14.470 -69.995 41.114 1.00 41.38 180 SER A N 1
ATOM 1450 C CA . SER A 1 180 ? -13.275 -70.127 41.937 1.00 41.38 180 SER A CA 1
ATOM 1451 C C . SER A 1 180 ? -12.498 -71.392 41.553 1.00 41.38 180 SER A C 1
ATOM 1453 O O . SER A 1 180 ? -13.118 -72.428 41.302 1.00 41.38 180 SER A O 1
ATOM 1455 N N . ILE A 1 181 ? -11.170 -71.308 41.468 1.00 38.50 181 ILE A N 1
ATOM 1456 C CA . ILE A 1 181 ? -10.158 -71.687 42.481 1.00 38.50 181 ILE A CA 1
ATOM 1457 C C . ILE A 1 181 ? -8.858 -70.987 42.072 1.00 38.50 181 ILE A C 1
ATOM 1459 O O . ILE A 1 181 ? -8.571 -70.975 40.854 1.00 38.50 181 ILE A O 1
#

Sequence (181 aa):
QPVFGSDKAVLLRFSSQVGEWVSKSVTYPLLARLHNHDGVVSCYGRLWWVDLSWSLVTCDPFADDPVLTRVKLPEGTALKYRVAWGLLDKHRCVGVSAGKLRFVDMYRNRNSNGAAQISVWTLADYPPYSTEWMLECEATFAEICNDATYREVFSVERPKHSRLSEQQTIRHRPNRPSRSI

InterPro domains:
  IPR011676 Domain of unknown function DUF1618 [PF07762] (49-150)